Protein AF-A0A832PCZ8-F1 (afdb_monomer_lite)

Secondary structure (DSSP, 8-state):
-B-HHHHHHHHHHHHHHHSS--HHHHHHHHHHHHHHHHHHHHHT-B-HHHHHHHHHHHHHHHHHHHHHHHHHHHHHHHHHTT-

Foldseek 3Di:
DADPLLVVLLVLLVVLVVDPVRLVSLVVSLVSLVVSCVCCVVPVHPRNVSSVVSNVSSVVVVVVCVVVVVVVVVVVVVVVVVD

pLDDT: mean 71.09, std 9.02, range [47.91, 86.12]

Structure (mmCIF, N/CA/C/O backbone):
data_AF-A0A832PCZ8-F1
#
_entry.id   AF-A0A832PCZ8-F1
#
loop_
_atom_site.group_PDB
_atom_site.id
_atom_site.type_symbol
_atom_site.label_atom_id
_atom_site.label_alt_id
_atom_site.label_comp_id
_atom_site.label_asym_id
_atom_site.label_entity_id
_atom_site.label_seq_id
_atom_site.pdbx_PDB_ins_code
_atom_site.Cartn_x
_atom_site.Cartn_y
_atom_site.Cartn_z
_atom_site.occupancy
_atom_site.B_iso_or_equiv
_atom_site.auth_seq_id
_atom_site.auth_comp_id
_atom_site.auth_asym_id
_atom_site.auth_atom_id
_atom_site.pdbx_PDB_model_num
ATOM 1 N N . MET A 1 1 ? -17.419 5.312 17.557 1.00 47.91 1 MET A N 1
ATOM 2 C CA . MET A 1 1 ? -16.421 6.272 17.029 1.00 47.91 1 MET A CA 1
ATOM 3 C C . MET A 1 1 ? -15.661 5.602 15.887 1.00 47.91 1 MET A C 1
ATOM 5 O O . MET A 1 1 ? -15.421 4.403 15.972 1.00 47.91 1 MET A O 1
ATOM 9 N N . ARG A 1 2 ? -15.360 6.316 14.795 1.00 50.44 2 ARG A N 1
ATOM 10 C CA . ARG A 1 2 ? -14.520 5.798 13.694 1.00 50.44 2 ARG A CA 1
ATOM 11 C C . ARG A 1 2 ? -13.062 6.131 14.017 1.00 50.44 2 ARG A C 1
ATOM 13 O O . ARG A 1 2 ? -12.807 7.230 14.499 1.00 50.44 2 ARG A O 1
ATOM 20 N N . SER A 1 3 ? -12.127 5.208 13.795 1.00 57.09 3 SER A N 1
ATOM 21 C CA . SER A 1 3 ? -10.703 5.490 14.041 1.00 57.09 3 SER A CA 1
ATOM 22 C C . SER A 1 3 ? -10.193 6.506 13.012 1.00 57.09 3 SER A C 1
ATOM 24 O O . SER A 1 3 ? -10.223 6.238 11.807 1.00 57.09 3 SER A O 1
ATOM 26 N N . SER A 1 4 ? -9.713 7.665 13.472 1.00 62.81 4 SER A N 1
ATOM 27 C CA . SER A 1 4 ? -9.083 8.684 12.617 1.00 62.81 4 SER A CA 1
ATOM 28 C C . SER A 1 4 ? -7.861 8.138 11.866 1.00 62.81 4 SER A C 1
ATOM 30 O O . SER A 1 4 ? -7.572 8.584 10.756 1.00 62.81 4 SER A O 1
ATOM 32 N N . PHE A 1 5 ? -7.193 7.110 12.405 1.00 56.69 5 PHE A N 1
ATOM 33 C CA . PHE A 1 5 ? -6.074 6.434 11.746 1.00 56.69 5 PHE A CA 1
ATOM 34 C C . PHE A 1 5 ? -6.498 5.591 10.535 1.00 56.69 5 PHE A C 1
ATOM 36 O O . PHE A 1 5 ? -5.742 5.491 9.572 1.00 56.69 5 PHE A O 1
ATOM 43 N N . ALA A 1 6 ? -7.714 5.033 10.523 1.00 58.97 6 ALA A N 1
ATOM 44 C CA . ALA A 1 6 ? -8.223 4.286 9.367 1.00 58.97 6 ALA A CA 1
ATOM 45 C C . ALA A 1 6 ? -8.444 5.201 8.152 1.00 58.97 6 ALA A C 1
ATOM 47 O O . ALA A 1 6 ? -8.144 4.835 7.016 1.00 58.97 6 ALA A O 1
ATOM 48 N N . ILE A 1 7 ? -8.931 6.416 8.413 1.00 65.19 7 ILE A N 1
ATOM 49 C CA . ILE A 1 7 ? -9.121 7.458 7.401 1.00 65.19 7 ILE A CA 1
ATOM 50 C C . ILE A 1 7 ? -7.759 7.972 6.925 1.00 65.19 7 ILE A C 1
ATOM 52 O O . ILE A 1 7 ? -7.558 8.121 5.723 1.00 65.19 7 ILE A O 1
ATOM 56 N N . ALA A 1 8 ? -6.802 8.159 7.841 1.00 63.84 8 ALA A N 1
ATOM 57 C CA . ALA A 1 8 ? -5.433 8.536 7.494 1.00 63.84 8 ALA A CA 1
ATOM 58 C C . ALA A 1 8 ? -4.734 7.479 6.616 1.00 63.84 8 ALA A C 1
ATOM 60 O O . ALA A 1 8 ? -4.098 7.841 5.631 1.00 63.84 8 ALA A O 1
ATOM 61 N N . SER A 1 9 ? -4.898 6.181 6.905 1.00 6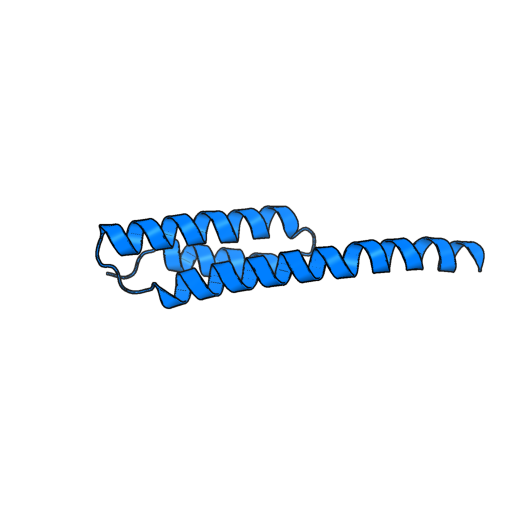3.72 9 SER A N 1
ATOM 62 C CA . SER A 1 9 ? -4.326 5.097 6.089 1.00 63.72 9 SER A CA 1
ATOM 63 C C . SER A 1 9 ? -4.870 5.094 4.657 1.00 63.72 9 SER A C 1
ATOM 65 O O . SER A 1 9 ? -4.088 5.014 3.711 1.00 63.72 9 SER A O 1
ATOM 67 N N . ILE A 1 10 ? -6.186 5.259 4.475 1.00 63.53 10 ILE A N 1
ATOM 68 C CA . ILE A 1 10 ? -6.782 5.370 3.136 1.00 63.53 10 ILE A CA 1
ATOM 69 C C . ILE A 1 10 ? -6.369 6.658 2.429 1.00 63.53 10 ILE A C 1
ATOM 71 O O . ILE A 1 10 ? -6.044 6.614 1.246 1.00 63.53 10 ILE A O 1
ATOM 75 N N . ALA A 1 11 ? -6.349 7.791 3.133 1.00 67.50 11 ALA A N 1
ATOM 76 C CA . ALA A 1 11 ? -5.962 9.066 2.541 1.00 67.50 11 ALA A CA 1
ATOM 77 C C . ALA A 1 11 ? -4.505 9.030 2.056 1.00 67.50 11 ALA A C 1
ATOM 79 O O . ALA A 1 11 ? -4.215 9.465 0.944 1.00 67.50 11 ALA A O 1
ATOM 80 N N . ILE A 1 12 ? -3.596 8.443 2.843 1.00 66.06 12 ILE A N 1
ATOM 81 C CA . ILE A 1 12 ? -2.189 8.263 2.462 1.00 66.06 12 ILE A CA 1
ATOM 82 C C . ILE A 1 12 ? -2.054 7.230 1.334 1.00 66.06 12 ILE A C 1
ATOM 84 O O . ILE A 1 12 ? -1.315 7.475 0.380 1.00 66.06 12 ILE A O 1
ATOM 88 N N . GLY A 1 13 ? -2.796 6.119 1.384 1.00 62.84 13 GLY A N 1
ATOM 89 C CA . GLY A 1 13 ? -2.821 5.120 0.310 1.00 62.84 13 GLY A CA 1
ATOM 90 C C . GLY A 1 13 ? -3.266 5.708 -1.033 1.00 62.84 13 GLY A C 1
ATOM 91 O O . GLY A 1 13 ? -2.605 5.497 -2.046 1.00 62.84 13 GLY A O 1
ATOM 92 N N . ILE A 1 14 ? -4.317 6.532 -1.042 1.00 64.69 14 ILE A N 1
ATOM 93 C CA . ILE A 1 14 ? -4.786 7.241 -2.245 1.00 64.69 14 ILE A CA 1
ATOM 94 C C . ILE A 1 14 ? -3.754 8.286 -2.702 1.00 64.69 14 ILE A C 1
ATOM 96 O O . ILE A 1 14 ? -3.415 8.347 -3.883 1.00 64.69 14 ILE A O 1
ATOM 100 N N . CYS A 1 15 ? -3.182 9.060 -1.775 1.00 62.34 15 CYS A N 1
ATOM 101 C CA . CYS A 1 15 ? -2.118 10.025 -2.076 1.00 62.34 15 CYS A CA 1
ATOM 102 C C . CYS A 1 15 ? -0.840 9.383 -2.644 1.00 62.34 15 CYS A C 1
ATOM 104 O O . CYS A 1 15 ? -0.037 10.078 -3.265 1.00 62.34 15 CYS A O 1
ATOM 106 N N . THR A 1 16 ? -0.638 8.080 -2.448 1.00 64.25 16 THR A N 1
ATOM 107 C CA . THR A 1 16 ? 0.496 7.335 -3.015 1.00 64.25 16 THR A CA 1
ATOM 108 C C . THR A 1 16 ? 0.366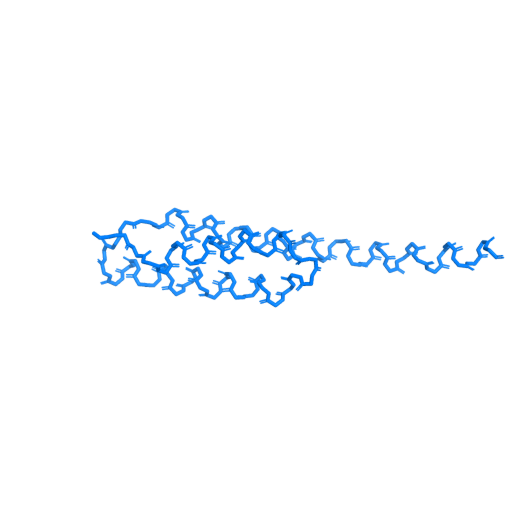 7.180 -4.533 1.00 64.25 16 THR A C 1
ATOM 110 O O . THR A 1 16 ? 1.365 7.242 -5.240 1.00 64.25 16 THR A O 1
ATOM 113 N N . PHE A 1 17 ? -0.862 7.058 -5.046 1.00 57.47 17 PHE A N 1
ATOM 114 C CA . PHE A 1 17 ? -1.129 6.964 -6.485 1.00 57.47 17 PHE A CA 1
ATOM 115 C C . PHE A 1 17 ? -1.094 8.319 -7.204 1.00 57.47 17 PHE A C 1
ATOM 117 O O . PHE A 1 17 ? -0.828 8.363 -8.401 1.00 57.47 17 PHE A O 1
ATOM 124 N N . LEU A 1 18 ? -1.345 9.424 -6.495 1.00 59.72 18 LEU A N 1
ATOM 125 C CA . LEU A 1 18 ? -1.363 10.768 -7.089 1.00 59.72 18 LEU A CA 1
ATOM 126 C C . LEU A 1 18 ? 0.034 11.382 -7.274 1.00 59.72 18 LEU A C 1
ATOM 128 O O . LEU A 1 18 ? 0.181 12.309 -8.065 1.00 59.72 18 LEU A O 1
ATOM 132 N N . GLN A 1 19 ? 1.063 10.883 -6.580 1.00 56.25 19 GLN A N 1
ATOM 133 C CA . GLN A 1 19 ? 2.410 11.457 -6.624 1.00 56.25 19 GLN A CA 1
ATOM 134 C C . GLN A 1 19 ? 3.450 10.389 -7.001 1.00 56.25 19 GLN A C 1
ATOM 136 O O . GLN A 1 19 ? 3.799 9.546 -6.180 1.00 56.25 19 GLN A O 1
ATOM 141 N N . LEU A 1 20 ? 3.969 10.461 -8.236 1.00 49.19 20 LEU A N 1
ATOM 142 C CA . LEU A 1 20 ? 4.836 9.468 -8.907 1.00 49.19 20 LEU A CA 1
ATOM 143 C C . LEU A 1 20 ? 6.151 9.071 -8.187 1.00 49.19 20 LEU A C 1
ATOM 145 O O . LEU A 1 20 ? 6.786 8.102 -8.590 1.00 49.19 20 LEU A O 1
ATOM 149 N N . PHE A 1 21 ? 6.548 9.741 -7.101 1.00 53.91 21 PHE A N 1
ATOM 150 C CA . PHE A 1 21 ? 7.643 9.323 -6.203 1.00 53.91 21 PHE A CA 1
ATOM 151 C C . PHE A 1 21 ? 7.093 8.509 -5.010 1.00 53.91 21 PHE A C 1
ATOM 153 O O . PHE A 1 21 ? 7.328 8.805 -3.842 1.00 53.91 21 PHE A O 1
ATOM 160 N N . GLY A 1 22 ? 6.244 7.520 -5.303 1.00 62.69 22 GLY A N 1
ATOM 161 C CA . GLY A 1 22 ? 5.312 6.936 -4.329 1.00 62.69 22 GLY A CA 1
ATOM 162 C C . GLY A 1 22 ? 5.840 5.804 -3.440 1.00 62.69 22 GLY A C 1
ATOM 163 O O . GLY A 1 22 ? 5.083 5.309 -2.612 1.00 62.69 22 GLY A O 1
ATOM 164 N N . ALA A 1 23 ? 7.099 5.364 -3.547 1.00 67.31 23 ALA A N 1
ATOM 165 C CA . ALA A 1 23 ? 7.582 4.228 -2.743 1.00 67.31 23 ALA A CA 1
ATOM 166 C C . ALA A 1 23 ? 7.562 4.524 -1.229 1.00 67.31 23 ALA A C 1
ATOM 168 O O . ALA A 1 23 ? 7.049 3.730 -0.440 1.00 67.31 23 ALA A O 1
ATOM 169 N N . GLU A 1 24 ? 8.039 5.703 -0.822 1.00 69.94 24 GLU A N 1
ATOM 170 C CA . GLU A 1 24 ? 8.057 6.128 0.587 1.00 69.94 24 GLU A CA 1
ATOM 171 C C . GLU A 1 24 ? 6.634 6.298 1.141 1.00 69.94 24 GLU A C 1
ATOM 173 O O . GLU A 1 24 ? 6.336 5.920 2.276 1.00 69.94 24 GLU A O 1
ATOM 178 N N . LYS A 1 25 ? 5.717 6.809 0.311 1.00 71.00 25 LYS A N 1
ATOM 179 C CA . LYS A 1 25 ? 4.301 6.984 0.661 1.00 71.00 25 LYS A CA 1
ATOM 180 C C . LYS A 1 25 ? 3.566 5.644 0.772 1.00 71.00 25 LYS A C 1
ATOM 182 O O . LYS A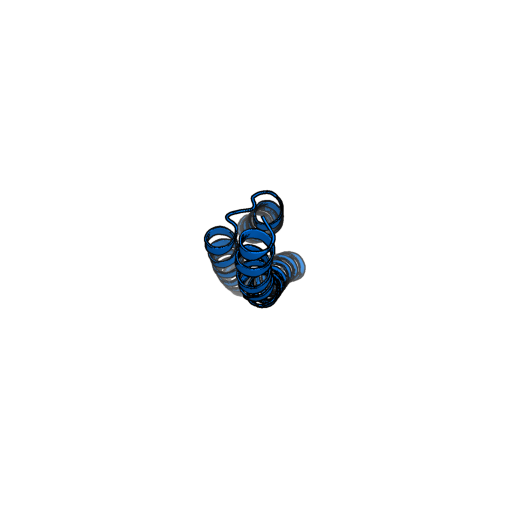 1 25 ? 2.740 5.500 1.670 1.00 71.00 25 LYS A O 1
ATOM 187 N N . ALA A 1 26 ? 3.917 4.651 -0.049 1.00 70.56 26 ALA A N 1
ATOM 188 C CA . ALA A 1 26 ? 3.367 3.298 0.041 1.00 70.56 26 ALA A CA 1
ATOM 189 C C . ALA A 1 26 ? 3.737 2.629 1.371 1.00 70.56 26 ALA A C 1
ATOM 191 O O . ALA A 1 26 ? 2.880 2.047 2.037 1.00 70.56 26 ALA A O 1
ATOM 192 N N . ILE A 1 27 ? 4.997 2.772 1.794 1.00 74.62 27 ILE A N 1
ATOM 193 C CA . ILE A 1 27 ? 5.472 2.269 3.089 1.00 74.62 27 ILE A CA 1
ATOM 194 C C . ILE A 1 27 ? 4.699 2.943 4.230 1.00 74.62 27 ILE A C 1
ATOM 196 O O . ILE A 1 27 ? 4.191 2.255 5.117 1.00 74.62 27 ILE A O 1
ATOM 200 N N . LEU A 1 28 ? 4.529 4.269 4.181 1.00 70.62 28 LEU A N 1
ATOM 201 C CA . LEU A 1 28 ? 3.721 4.994 5.166 1.00 70.62 28 LEU A CA 1
ATOM 202 C C . LEU A 1 28 ? 2.253 4.540 5.163 1.00 70.62 28 LEU A C 1
ATOM 204 O O . LEU A 1 28 ? 1.688 4.352 6.238 1.00 70.62 28 LEU A O 1
ATOM 208 N N . ALA A 1 29 ? 1.642 4.299 3.998 1.00 75.19 29 ALA A N 1
ATOM 209 C CA . ALA A 1 29 ? 0.270 3.795 3.895 1.00 75.19 29 ALA A CA 1
ATOM 210 C C . ALA A 1 29 ? 0.100 2.434 4.594 1.00 75.19 29 ALA A C 1
ATOM 212 O O . ALA A 1 29 ? -0.876 2.230 5.323 1.00 75.19 29 ALA A O 1
ATOM 213 N N . ILE A 1 30 ? 1.075 1.533 4.419 1.00 75.69 30 ILE A N 1
ATOM 214 C CA . ILE A 1 30 ? 1.101 0.210 5.058 1.00 75.69 30 ILE A CA 1
ATOM 215 C C . ILE A 1 30 ? 1.286 0.350 6.574 1.00 75.69 30 ILE A C 1
ATOM 217 O O . ILE A 1 30 ? 0.514 -0.238 7.332 1.00 75.69 30 ILE A O 1
ATOM 221 N N . ILE A 1 31 ? 2.248 1.161 7.033 1.00 78.44 31 ILE A N 1
ATOM 222 C CA . ILE A 1 31 ? 2.498 1.392 8.468 1.00 78.44 31 ILE A CA 1
ATOM 223 C C . ILE A 1 31 ? 1.255 1.982 9.144 1.00 78.44 31 ILE A C 1
ATOM 225 O O . ILE A 1 31 ? 0.799 1.456 10.162 1.00 78.44 31 ILE A O 1
ATOM 229 N N . PHE A 1 32 ? 0.662 3.029 8.563 1.00 71.06 32 PHE A N 1
ATOM 230 C CA . PHE A 1 32 ? -0.566 3.631 9.086 1.00 71.06 32 PHE A CA 1
ATOM 231 C C . PHE A 1 32 ? -1.751 2.663 9.045 1.00 71.06 32 PHE A C 1
ATOM 233 O O . PHE A 1 32 ? -2.575 2.682 9.957 1.00 71.06 32 PHE A O 1
ATOM 240 N N . GLY A 1 33 ? -1.828 1.786 8.044 1.00 74.69 33 GLY A N 1
ATOM 241 C CA . GLY A 1 33 ? -2.848 0.741 7.978 1.00 74.69 33 GLY A CA 1
ATOM 242 C C . GLY A 1 33 ? -2.705 -0.303 9.084 1.00 74.69 33 GLY A C 1
ATOM 243 O O . GLY A 1 33 ? -3.697 -0.664 9.720 1.00 74.69 33 GLY A O 1
ATOM 244 N N . ILE A 1 34 ? -1.480 -0.756 9.365 1.00 74.81 34 ILE A N 1
ATOM 245 C CA . ILE A 1 34 ? -1.194 -1.703 10.454 1.00 74.81 34 ILE A CA 1
ATOM 246 C C . ILE A 1 34 ? -1.485 -1.060 11.816 1.00 74.81 34 ILE A C 1
ATOM 248 O O . ILE A 1 34 ? -2.132 -1.685 12.660 1.00 74.81 34 ILE A O 1
ATOM 252 N N . LEU A 1 35 ? -1.068 0.193 12.025 1.00 73.62 35 LEU A N 1
ATOM 253 C CA . LEU A 1 35 ? -1.380 0.949 13.243 1.00 73.62 35 LEU A CA 1
ATOM 254 C C . LEU A 1 35 ? -2.893 1.132 13.421 1.00 73.62 35 LEU A C 1
ATOM 256 O O . LEU A 1 35 ? -3.408 0.893 14.513 1.00 73.62 35 LEU A O 1
ATOM 260 N N . ALA A 1 36 ? -3.618 1.461 12.348 1.00 69.75 36 ALA A N 1
ATOM 261 C CA . ALA A 1 36 ? -5.074 1.566 12.369 1.00 69.75 36 ALA A CA 1
ATOM 262 C C . ALA A 1 36 ? -5.739 0.225 12.710 1.00 69.75 36 ALA A C 1
ATOM 264 O O . ALA A 1 36 ? -6.660 0.193 13.520 1.00 69.75 36 ALA A O 1
ATOM 265 N N . LEU A 1 37 ? -5.267 -0.892 12.146 1.00 70.00 37 LEU A N 1
ATOM 266 C CA . LEU A 1 37 ? -5.771 -2.228 12.483 1.00 70.00 37 LEU A CA 1
ATOM 267 C C . LEU A 1 37 ? -5.545 -2.584 13.955 1.00 70.00 37 LEU A C 1
ATOM 269 O O . LEU A 1 37 ? -6.428 -3.186 14.571 1.00 70.00 37 LEU A O 1
ATOM 273 N N . ARG A 1 38 ? -4.390 -2.208 14.517 1.00 72.69 38 ARG A N 1
ATOM 274 C CA . ARG A 1 38 ? -4.079 -2.438 15.933 1.00 72.69 38 ARG A CA 1
ATOM 275 C C . ARG A 1 38 ? -4.986 -1.607 16.838 1.00 72.69 38 ARG A C 1
ATOM 277 O O . ARG A 1 38 ? -5.606 -2.166 17.736 1.00 72.69 38 ARG A O 1
ATOM 284 N N . GLU A 1 39 ? -5.167 -0.324 16.526 1.00 70.38 39 GLU A N 1
ATOM 285 C CA . GLU A 1 39 ? -6.055 0.564 17.284 1.00 70.38 39 GLU A CA 1
ATOM 286 C C . GLU A 1 39 ? -7.532 0.144 17.183 1.00 70.38 39 GLU A C 1
ATOM 288 O O . GLU A 1 39 ? -8.253 0.160 18.177 1.00 70.38 39 GLU A O 1
ATOM 293 N N . ILE A 1 40 ? -7.983 -0.298 16.005 1.00 72.88 40 ILE A N 1
ATOM 294 C CA . ILE A 1 40 ? -9.335 -0.838 15.797 1.00 72.88 40 ILE A CA 1
ATOM 295 C C . ILE A 1 40 ? -9.574 -2.077 16.660 1.00 72.88 40 ILE A C 1
ATOM 297 O O . ILE A 1 40 ? -10.660 -2.226 17.218 1.00 72.88 40 ILE A O 1
ATOM 301 N N . LYS A 1 41 ? -8.569 -2.954 16.771 1.00 70.31 41 LYS A N 1
ATOM 302 C CA . LYS A 1 41 ? -8.641 -4.165 17.594 1.00 70.31 41 LYS A CA 1
ATOM 303 C C . LYS A 1 41 ? -8.627 -3.843 19.091 1.00 70.31 41 LYS A C 1
ATOM 305 O O . LYS A 1 41 ? -9.353 -4.488 19.833 1.00 70.31 41 LYS A O 1
ATOM 310 N N . GLU A 1 42 ? -7.828 -2.868 19.524 1.00 74.25 42 GLU A N 1
ATOM 311 C CA . GLU A 1 42 ? -7.724 -2.470 20.937 1.00 74.25 42 GLU A CA 1
ATOM 312 C C . GLU A 1 42 ? -8.926 -1.648 21.427 1.00 74.25 42 GLU A C 1
ATOM 314 O O . GLU A 1 42 ? -9.277 -1.728 22.599 1.00 74.25 42 GLU A O 1
ATOM 319 N N . LYS A 1 43 ? -9.567 -0.861 20.554 1.00 72.69 43 LYS A N 1
ATOM 320 C CA . LYS A 1 43 ? -10.648 0.071 20.929 1.00 72.69 43 LYS A CA 1
ATOM 321 C C . LYS A 1 43 ? -12.035 -0.296 20.376 1.00 72.69 43 LYS A C 1
ATOM 323 O O . LYS A 1 43 ? -12.932 0.541 20.420 1.00 72.69 43 LYS A O 1
ATOM 328 N N . GLU A 1 44 ? -12.197 -1.493 19.802 1.00 66.00 44 GLU A N 1
ATOM 329 C CA . GLU A 1 44 ? -13.437 -1.971 19.149 1.00 66.00 44 GLU A CA 1
ATOM 330 C C . GLU A 1 44 ? -14.047 -0.957 18.156 1.00 66.00 44 GLU A C 1
ATOM 332 O O . GLU A 1 44 ? -15.262 -0.768 18.049 1.00 66.00 44 GLU A O 1
ATOM 337 N N . LEU A 1 45 ? -13.190 -0.252 17.414 1.00 67.62 45 LEU A N 1
ATOM 338 C CA . LEU A 1 45 ? -13.630 0.822 16.522 1.00 67.62 45 LEU A CA 1
ATOM 339 C C . LEU A 1 45 ? -14.158 0.270 15.192 1.00 67.62 45 LEU A C 1
ATOM 341 O O . LEU A 1 45 ? -13.748 -0.773 14.688 1.00 67.62 45 LEU A O 1
ATOM 345 N N . THR A 1 46 ? -15.054 1.022 14.558 1.00 63.38 46 THR A N 1
ATOM 346 C CA . THR A 1 46 ? -15.546 0.701 13.211 1.00 63.38 46 THR A CA 1
ATOM 347 C C . THR A 1 46 ? -14.621 1.308 12.152 1.00 63.38 46 THR A C 1
ATOM 349 O O . THR A 1 46 ? -14.167 2.445 12.291 1.00 63.38 46 THR A O 1
ATOM 352 N N . GLY A 1 47 ? -14.321 0.549 11.090 1.00 66.25 47 GLY A N 1
ATOM 353 C CA . GLY A 1 47 ? -13.405 0.984 10.020 1.00 66.25 47 GLY A CA 1
ATOM 354 C C . GLY A 1 47 ? -12.348 -0.036 9.585 1.00 66.25 47 GLY A C 1
ATOM 355 O O . GLY A 1 47 ? -11.481 0.302 8.784 1.00 66.25 47 GLY A O 1
ATOM 356 N N . LYS A 1 48 ? -12.416 -1.287 10.063 1.00 69.81 48 LYS A N 1
ATOM 357 C CA . LYS A 1 48 ? -11.455 -2.355 9.724 1.00 69.81 48 LYS A CA 1
ATOM 358 C C . LYS A 1 48 ? -11.285 -2.548 8.213 1.00 69.81 48 LYS A C 1
ATOM 360 O O . LYS A 1 48 ? -10.164 -2.640 7.730 1.00 69.81 48 LYS A O 1
ATOM 365 N N . TYR A 1 49 ? -12.392 -2.536 7.469 1.00 73.31 49 TYR A N 1
ATOM 366 C CA . TYR A 1 49 ? -12.385 -2.677 6.011 1.00 73.31 49 TYR A CA 1
ATOM 367 C C . TYR A 1 49 ? -11.677 -1.518 5.297 1.00 73.31 49 TYR A C 1
ATOM 369 O O . TYR A 1 49 ? -11.034 -1.742 4.279 1.00 73.31 49 TYR A O 1
ATOM 377 N N . LEU A 1 50 ? -11.735 -0.301 5.853 1.00 69.56 50 LEU A N 1
ATOM 378 C CA . LEU A 1 50 ? -11.043 0.865 5.300 1.00 69.56 50 LEU A CA 1
ATOM 379 C C . LEU A 1 50 ? -9.525 0.735 5.484 1.00 69.56 50 LEU A C 1
ATOM 381 O O . LEU A 1 50 ? -8.776 0.889 4.527 1.00 69.56 50 LEU A O 1
ATOM 385 N N . ALA A 1 51 ? -9.068 0.361 6.682 1.00 71.81 51 ALA A N 1
ATOM 386 C CA . ALA A 1 51 ? -7.644 0.118 6.926 1.00 71.81 51 ALA A CA 1
ATOM 387 C C . ALA A 1 51 ? -7.094 -1.011 6.032 1.00 71.81 51 ALA A C 1
ATOM 389 O O . ALA A 1 51 ? -6.022 -0.877 5.449 1.00 71.81 51 ALA A O 1
ATOM 390 N N . ILE A 1 52 ? -7.860 -2.095 5.860 1.00 76.44 52 ILE A N 1
ATOM 391 C CA . ILE A 1 52 ? -7.500 -3.196 4.954 1.00 76.44 52 ILE A CA 1
ATOM 392 C C . ILE A 1 52 ? -7.405 -2.704 3.506 1.00 76.44 52 ILE A C 1
ATOM 394 O O . ILE A 1 52 ? -6.430 -3.019 2.830 1.00 76.44 52 ILE A O 1
ATOM 398 N N . ALA A 1 53 ? -8.368 -1.905 3.037 1.00 77.94 53 ALA A N 1
ATOM 399 C CA . ALA A 1 53 ? -8.337 -1.354 1.685 1.00 77.94 53 ALA A CA 1
ATOM 400 C C . ALA A 1 53 ? -7.097 -0.474 1.447 1.00 77.94 53 ALA A C 1
ATOM 402 O O . ALA A 1 53 ? -6.461 -0.610 0.406 1.00 77.94 53 ALA A O 1
ATOM 403 N N . GLY A 1 54 ? -6.705 0.358 2.421 1.00 73.88 54 GLY A N 1
ATOM 404 C CA . GLY A 1 54 ? -5.479 1.165 2.352 1.00 73.88 54 GLY A CA 1
ATOM 405 C C . GLY A 1 54 ? -4.201 0.321 2.260 1.00 73.88 54 GLY A C 1
ATOM 406 O O . GLY A 1 54 ? -3.339 0.598 1.425 1.00 73.88 54 GLY A O 1
ATOM 407 N N . ILE A 1 55 ? -4.104 -0.753 3.053 1.00 78.44 55 ILE A N 1
ATOM 408 C CA . ILE A 1 55 ? -2.972 -1.695 3.004 1.00 78.44 55 ILE A CA 1
ATOM 409 C C . ILE A 1 55 ? -2.916 -2.408 1.650 1.00 78.44 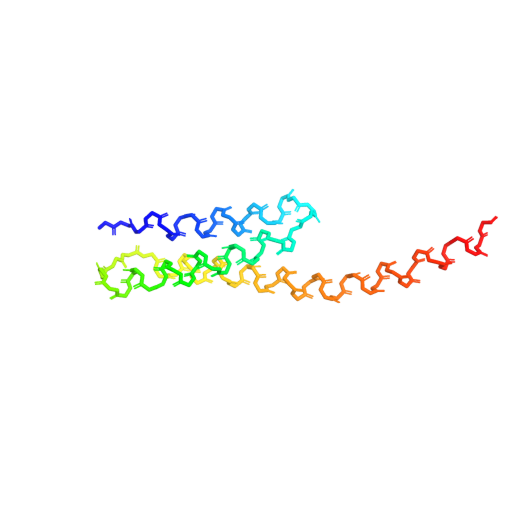55 ILE A C 1
ATOM 411 O O . ILE A 1 55 ? -1.851 -2.476 1.038 1.00 78.44 55 ILE A O 1
ATOM 415 N N . ILE A 1 56 ? -4.054 -2.915 1.167 1.00 83.81 56 ILE A N 1
ATOM 416 C CA . ILE A 1 56 ? -4.145 -3.594 -0.131 1.00 83.81 56 ILE A CA 1
ATOM 417 C C . ILE A 1 56 ? -3.710 -2.647 -1.254 1.00 83.81 56 ILE A C 1
ATOM 419 O O . ILE A 1 56 ? -2.921 -3.049 -2.107 1.00 83.81 56 ILE A O 1
ATOM 423 N N . LEU A 1 57 ? -4.151 -1.384 -1.226 1.00 79.00 57 LEU A N 1
ATOM 424 C CA . LEU A 1 57 ? -3.742 -0.379 -2.211 1.00 79.00 57 LEU A CA 1
ATOM 425 C C . LEU A 1 57 ? -2.220 -0.161 -2.210 1.00 79.00 57 LEU A C 1
ATOM 427 O O . LEU A 1 57 ? -1.605 -0.126 -3.274 1.00 79.00 57 LEU A O 1
ATOM 431 N N . GLY A 1 58 ? -1.611 -0.050 -1.024 1.00 77.38 58 GLY A N 1
ATOM 432 C CA . GLY A 1 58 ? -0.160 0.102 -0.877 1.00 77.38 58 GLY A CA 1
ATOM 433 C C . GLY A 1 58 ? 0.621 -1.108 -1.400 1.00 77.38 58 GLY A C 1
ATOM 434 O O . GLY A 1 58 ? 1.627 -0.943 -2.088 1.00 77.38 58 GLY A O 1
ATOM 435 N N . ILE A 1 59 ? 0.131 -2.324 -1.144 1.00 82.50 59 ILE A N 1
ATOM 436 C CA . ILE A 1 59 ? 0.736 -3.565 -1.654 1.00 82.50 59 ILE A CA 1
ATOM 437 C C . ILE A 1 59 ? 0.648 -3.628 -3.183 1.00 82.50 59 ILE A C 1
ATOM 439 O O . ILE A 1 59 ? 1.649 -3.916 -3.839 1.00 82.50 59 ILE A O 1
ATOM 443 N N . ILE A 1 60 ? -0.521 -3.324 -3.756 1.00 84.75 60 ILE A N 1
ATOM 444 C CA . ILE A 1 60 ? -0.715 -3.282 -5.214 1.00 84.75 60 ILE A CA 1
ATOM 445 C C . ILE A 1 60 ? 0.259 -2.285 -5.847 1.00 84.75 60 ILE A C 1
ATOM 447 O O . ILE A 1 60 ? 0.894 -2.611 -6.848 1.00 84.75 60 ILE A O 1
ATOM 451 N N . TYR A 1 61 ? 0.424 -1.105 -5.245 1.00 80.81 61 TYR A N 1
ATOM 452 C CA . TYR A 1 61 ? 1.376 -0.106 -5.724 1.00 80.81 61 TYR A CA 1
ATOM 453 C C . TYR A 1 61 ? 2.821 -0.626 -5.715 1.00 80.81 61 TYR A C 1
ATOM 455 O O . TYR A 1 61 ? 3.533 -0.457 -6.703 1.00 80.81 61 TYR A O 1
ATOM 463 N N . ILE A 1 62 ? 3.256 -1.303 -4.645 1.00 81.81 62 ILE A N 1
ATOM 464 C CA . ILE A 1 62 ? 4.607 -1.887 -4.576 1.00 81.81 62 ILE A CA 1
ATOM 465 C C . ILE A 1 62 ? 4.815 -2.948 -5.662 1.00 81.81 62 ILE A C 1
ATOM 467 O O . ILE A 1 62 ? 5.853 -2.942 -6.323 1.00 81.81 62 ILE A O 1
ATOM 471 N N . ILE A 1 63 ? 3.836 -3.828 -5.884 1.00 86.12 63 ILE A N 1
ATOM 472 C CA . ILE A 1 63 ? 3.903 -4.844 -6.947 1.00 86.12 63 ILE A CA 1
ATOM 473 C C . ILE A 1 63 ? 4.028 -4.174 -8.318 1.00 86.12 63 ILE A C 1
ATOM 475 O O . ILE A 1 63 ? 4.877 -4.548 -9.127 1.00 86.12 63 ILE A O 1
ATOM 479 N N . LEU A 1 64 ? 3.210 -3.152 -8.564 1.00 84.06 64 LEU A N 1
ATOM 480 C CA . LEU A 1 64 ? 3.211 -2.403 -9.814 1.00 84.06 64 LEU A CA 1
ATOM 481 C C . LEU A 1 64 ? 4.557 -1.697 -10.039 1.00 84.06 64 LEU A C 1
ATOM 483 O O . LEU A 1 64 ? 5.093 -1.744 -11.143 1.00 84.06 64 LEU A O 1
ATOM 487 N N . LEU A 1 65 ? 5.146 -1.125 -8.986 1.00 81.25 65 LEU A N 1
ATOM 488 C CA . LEU A 1 65 ? 6.472 -0.508 -9.026 1.00 81.25 65 LEU A CA 1
ATOM 489 C C . LEU A 1 65 ? 7.559 -1.541 -9.353 1.00 81.25 65 LEU A C 1
ATOM 491 O O . LEU A 1 65 ? 8.365 -1.297 -10.247 1.00 81.25 65 LEU A O 1
ATOM 495 N N . ILE A 1 66 ? 7.546 -2.711 -8.707 1.00 84.31 66 ILE A N 1
ATOM 496 C CA . ILE A 1 66 ? 8.499 -3.805 -8.972 1.00 84.31 66 ILE A CA 1
ATOM 497 C C . ILE A 1 66 ? 8.448 -4.272 -10.433 1.00 84.31 66 ILE A C 1
ATOM 499 O O . ILE A 1 66 ? 9.481 -4.637 -10.985 1.00 84.31 66 ILE A O 1
ATOM 503 N N . ILE A 1 67 ? 7.274 -4.249 -11.067 1.00 86.00 67 ILE A N 1
ATOM 504 C CA . ILE A 1 67 ? 7.105 -4.661 -12.468 1.00 86.00 67 ILE A CA 1
ATOM 505 C C . ILE A 1 67 ? 7.498 -3.534 -13.436 1.00 86.00 67 ILE A C 1
ATOM 507 O O . ILE A 1 67 ? 8.200 -3.774 -14.419 1.00 86.00 67 ILE A O 1
ATOM 511 N N . ILE A 1 68 ? 7.061 -2.299 -13.173 1.00 83.19 68 ILE A N 1
ATOM 512 C CA . ILE A 1 68 ? 7.266 -1.160 -14.081 1.00 83.19 68 ILE 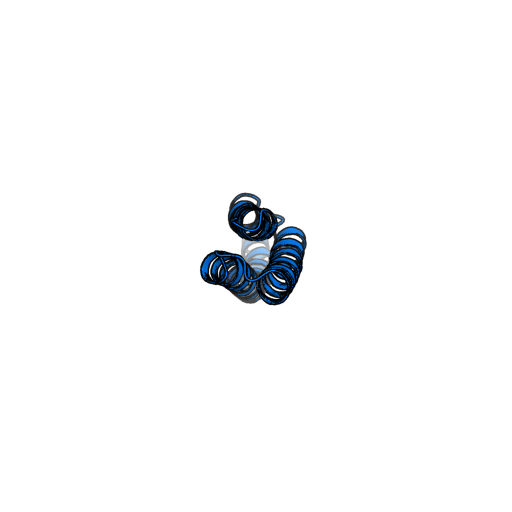A CA 1
ATOM 513 C C . ILE A 1 68 ? 8.721 -0.681 -14.084 1.00 83.19 68 ILE A C 1
ATOM 515 O O . ILE A 1 68 ? 9.242 -0.344 -15.146 1.00 83.19 68 ILE A O 1
ATOM 519 N N . LEU A 1 69 ? 9.391 -0.656 -12.929 1.00 81.88 69 LEU A N 1
ATOM 520 C CA . LEU A 1 69 ? 10.753 -0.129 -12.802 1.00 81.88 69 LEU A CA 1
ATOM 521 C C . LEU A 1 69 ? 11.779 -0.838 -13.718 1.00 81.88 69 LEU A C 1
ATOM 523 O O . LEU A 1 69 ? 12.457 -0.141 -14.477 1.00 81.88 69 LEU A O 1
ATOM 527 N N . PRO A 1 70 ? 11.888 -2.186 -13.742 1.00 82.94 70 PRO A N 1
ATOM 528 C CA . PRO A 1 70 ? 12.800 -2.875 -14.657 1.00 82.94 70 PRO A CA 1
ATOM 529 C C . PRO A 1 70 ? 12.367 -2.744 -16.122 1.00 82.94 70 PRO A C 1
ATOM 531 O O . PRO A 1 70 ? 13.220 -2.685 -17.005 1.00 82.94 70 PRO A O 1
ATOM 534 N N . TYR A 1 71 ? 11.061 -2.651 -16.394 1.00 83.56 71 TYR A N 1
ATOM 535 C CA . TYR A 1 71 ? 10.545 -2.458 -17.750 1.00 83.56 71 TYR A CA 1
ATOM 536 C C . TYR A 1 71 ? 10.958 -1.092 -18.320 1.00 83.56 71 TYR A C 1
ATOM 538 O O . TYR A 1 71 ? 11.495 -1.015 -19.426 1.00 83.56 71 TYR A O 1
ATOM 546 N N . ILE A 1 72 ? 10.809 -0.023 -17.532 1.00 82.00 72 ILE A N 1
ATOM 547 C CA . ILE A 1 72 ? 11.293 1.323 -17.872 1.00 82.00 72 ILE A CA 1
ATOM 548 C C . ILE A 1 72 ? 12.812 1.321 -18.066 1.00 82.00 72 ILE A C 1
ATOM 550 O O . ILE A 1 72 ? 13.304 1.833 -19.074 1.00 82.00 72 ILE A O 1
ATOM 554 N N . MET A 1 73 ? 13.557 0.712 -17.139 1.00 79.06 73 MET A N 1
ATOM 555 C CA . MET A 1 73 ? 15.020 0.668 -17.198 1.00 79.06 73 MET A CA 1
ATOM 556 C C . MET A 1 73 ? 15.544 -0.144 -18.391 1.00 79.06 73 MET A C 1
ATOM 558 O O . MET A 1 73 ? 16.633 0.135 -18.879 1.00 79.06 73 MET A O 1
ATOM 562 N N . SER A 1 74 ? 14.775 -1.114 -18.892 1.00 80.81 74 SER A N 1
ATOM 563 C CA . SER A 1 74 ? 15.104 -1.878 -20.101 1.00 80.81 74 SER A CA 1
ATOM 564 C C . SER A 1 74 ? 14.795 -1.112 -21.397 1.00 80.81 74 SER A C 1
ATOM 566 O O . SER A 1 74 ? 15.516 -1.256 -22.385 1.00 80.81 74 SER A O 1
ATOM 568 N N . ILE A 1 75 ? 13.756 -0.271 -21.403 1.00 80.12 75 ILE A N 1
ATOM 569 C CA . ILE A 1 75 ? 13.329 0.496 -22.584 1.00 80.12 75 ILE A CA 1
ATOM 570 C C . ILE A 1 75 ? 14.200 1.732 -22.825 1.00 80.12 75 ILE A C 1
ATOM 572 O O . ILE A 1 75 ? 14.588 1.981 -23.966 1.00 80.12 75 ILE A O 1
ATOM 576 N N . ILE A 1 76 ? 14.529 2.491 -21.775 1.00 77.56 76 ILE A N 1
ATOM 577 C CA . ILE A 1 76 ? 15.327 3.728 -21.874 1.00 77.56 76 ILE A CA 1
ATOM 578 C C . ILE A 1 76 ? 16.634 3.545 -22.678 1.00 77.56 76 ILE A C 1
ATOM 580 O O . ILE A 1 76 ? 16.821 4.275 -23.654 1.00 77.56 76 ILE A O 1
ATOM 584 N N . PRO A 1 77 ? 17.517 2.576 -22.357 1.00 73.81 77 PRO A N 1
ATOM 585 C CA 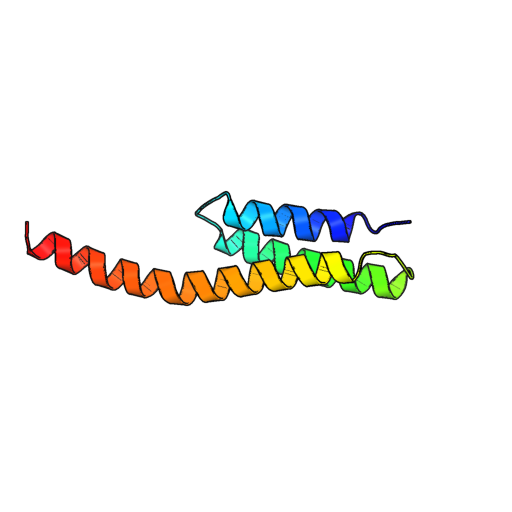. PRO A 1 77 ? 18.787 2.413 -23.067 1.00 73.81 77 PRO A CA 1
ATOM 586 C C . PRO A 1 77 ? 18.609 1.944 -24.517 1.00 73.81 77 PRO A C 1
ATOM 588 O O . PRO A 1 77 ? 19.466 2.197 -25.361 1.00 73.81 77 PRO A O 1
ATOM 591 N N . ARG A 1 78 ? 17.489 1.281 -24.830 1.00 71.25 78 ARG A N 1
ATOM 592 C CA . ARG A 1 78 ? 17.179 0.795 -26.180 1.00 71.25 78 ARG A CA 1
ATOM 593 C C . ARG A 1 78 ? 16.700 1.906 -27.111 1.00 71.25 78 ARG A C 1
ATOM 595 O O . ARG A 1 78 ? 16.889 1.795 -28.314 1.00 71.25 78 ARG A O 1
ATOM 602 N N . ILE A 1 79 ? 16.104 2.969 -26.576 1.00 71.94 79 ILE A N 1
ATOM 603 C CA . ILE A 1 79 ? 15.717 4.147 -27.364 1.00 71.94 79 ILE A CA 1
ATOM 604 C C . ILE A 1 79 ? 16.943 5.039 -27.611 1.00 71.94 79 ILE A C 1
ATOM 606 O O . ILE A 1 79 ? 17.117 5.535 -28.721 1.00 71.94 79 ILE A O 1
ATOM 610 N N . SER A 1 80 ? 17.836 5.187 -26.624 1.00 71.50 80 SER A N 1
ATOM 611 C CA . SER A 1 80 ? 19.044 6.014 -26.770 1.00 71.50 80 SER A CA 1
ATOM 612 C C . SER A 1 80 ? 20.073 5.456 -27.753 1.00 71.50 80 SER A C 1
ATOM 614 O O . SER A 1 80 ? 20.891 6.216 -28.242 1.00 71.50 80 SER A O 1
ATOM 616 N N . SER A 1 81 ? 20.063 4.150 -28.039 1.00 69.81 81 SER A N 1
ATOM 617 C CA . SER A 1 81 ? 20.959 3.548 -29.038 1.00 69.81 81 SER A CA 1
ATOM 618 C C . SER A 1 81 ? 20.431 3.636 -30.478 1.00 69.81 81 SER A C 1
ATOM 620 O O . SER A 1 81 ? 21.099 3.158 -31.389 1.00 69.81 81 SER A O 1
ATOM 622 N N . ILE A 1 82 ? 19.209 4.147 -30.676 1.00 70.81 82 ILE A N 1
ATOM 623 C CA . ILE A 1 82 ? 18.562 4.304 -31.993 1.00 70.81 82 ILE A CA 1
ATOM 624 C C . ILE A 1 82 ? 18.637 5.767 -32.482 1.00 70.81 82 ILE A C 1
ATOM 626 O O . ILE A 1 82 ? 18.461 6.007 -33.675 1.00 70.81 82 ILE A O 1
ATOM 630 N N . GLN A 1 83 ? 18.905 6.730 -31.587 1.00 56.19 83 GLN A N 1
ATOM 631 C CA . GLN A 1 83 ? 19.189 8.132 -31.930 1.00 56.19 83 GLN A CA 1
ATOM 632 C C . GLN A 1 83 ? 20.673 8.355 -32.215 1.00 56.19 83 GLN A C 1
ATOM 634 O O . GLN A 1 83 ? 20.951 9.206 -33.086 1.00 56.19 83 GLN A O 1
#

Radius of gyration: 16.77 Å; chains: 1; bounding box: 37×16×53 Å

Sequence (83 aa):
MRSSFAIASIAIGICTFLQLFGAEKAILAIIFGILALREIKEKELTGKYLAIAGIILGIIYIILLIIILPYIMSIIPRISSIQ